Protein AF-A0A1V4XEB5-F1 (afdb_monomer)

Structure (mmCIF, N/CA/C/O backbone):
data_AF-A0A1V4XEB5-F1
#
_entry.id   AF-A0A1V4XEB5-F1
#
loop_
_atom_site.group_PDB
_atom_site.id
_atom_site.type_symbol
_atom_site.label_atom_id
_atom_site.label_alt_id
_atom_site.label_comp_id
_atom_site.label_asym_id
_atom_site.label_entity_id
_atom_site.label_seq_id
_atom_site.pdbx_PDB_ins_code
_atom_site.Cartn_x
_atom_site.Cartn_y
_atom_site.Cartn_z
_atom_site.occupancy
_atom_site.B_iso_or_equiv
_atom_site.auth_seq_id
_atom_site.auth_comp_id
_atom_site.auth_asym_id
_atom_site.auth_atom_id
_atom_site.pdbx_PDB_model_num
ATOM 1 N N . MET A 1 1 ? 0.425 -11.917 -11.032 1.00 56.66 1 MET A N 1
ATOM 2 C CA . MET A 1 1 ? 1.067 -11.002 -10.069 1.00 56.66 1 MET A CA 1
ATOM 3 C C . MET A 1 1 ? 0.225 -11.001 -8.811 1.00 56.66 1 MET A C 1
ATOM 5 O O . MET A 1 1 ? -0.987 -10.893 -8.978 1.00 56.66 1 MET A O 1
ATOM 9 N N . PRO A 1 2 ? 0.800 -11.217 -7.618 1.00 61.19 2 PRO A N 1
ATOM 10 C CA . PRO A 1 2 ? 0.076 -11.041 -6.359 1.00 61.19 2 PRO A CA 1
ATOM 11 C C . PRO A 1 2 ? -0.438 -9.590 -6.215 1.00 61.19 2 PRO A C 1
ATOM 13 O O . PRO A 1 2 ? -0.002 -8.722 -6.976 1.00 61.19 2 PRO A O 1
ATOM 16 N N . PRO A 1 3 ? -1.395 -9.324 -5.309 1.00 66.25 3 PRO A N 1
ATOM 17 C CA . PRO A 1 3 ? -1.840 -7.965 -5.000 1.00 66.25 3 PRO A CA 1
ATOM 18 C C . PRO A 1 3 ? -0.663 -7.084 -4.558 1.00 66.25 3 PRO A C 1
ATOM 20 O O . PRO A 1 3 ? 0.303 -7.577 -3.975 1.00 66.25 3 PRO A O 1
ATOM 23 N N . HIS A 1 4 ? -0.723 -5.784 -4.856 1.00 75.50 4 HIS A N 1
ATOM 24 C CA . HIS A 1 4 ? 0.369 -4.864 -4.527 1.00 75.50 4 HIS A CA 1
ATOM 25 C C . HIS A 1 4 ? 0.226 -4.347 -3.092 1.00 75.50 4 HIS A C 1
ATOM 27 O O . HIS A 1 4 ? -0.352 -3.287 -2.840 1.00 75.50 4 HIS A O 1
ATOM 33 N N . ASP A 1 5 ? 0.739 -5.123 -2.141 1.00 83.31 5 ASP A N 1
ATOM 34 C CA . ASP A 1 5 ? 0.598 -4.846 -0.705 1.00 83.31 5 ASP A CA 1
ATOM 35 C C . ASP A 1 5 ? 1.292 -3.540 -0.278 1.00 83.31 5 ASP A C 1
ATOM 37 O O . ASP A 1 5 ? 0.898 -2.906 0.703 1.00 83.31 5 ASP A O 1
ATOM 41 N N . THR A 1 6 ? 2.291 -3.081 -1.042 1.00 88.31 6 THR A N 1
ATOM 42 C CA . THR A 1 6 ? 3.004 -1.826 -0.767 1.00 88.31 6 THR A CA 1
ATOM 43 C C . THR A 1 6 ? 2.084 -0.614 -0.870 1.00 88.31 6 THR A C 1
ATOM 45 O O . THR A 1 6 ? 2.194 0.296 -0.051 1.00 88.31 6 THR A O 1
ATOM 48 N N . PHE A 1 7 ? 1.162 -0.592 -1.838 1.00 90.81 7 PHE A N 1
ATOM 49 C CA . PHE A 1 7 ? 0.226 0.525 -1.994 1.00 90.81 7 PHE A CA 1
ATOM 50 C C . PHE A 1 7 ? -0.682 0.652 -0.779 1.00 90.81 7 PHE A C 1
ATOM 52 O O . PHE A 1 7 ? -0.786 1.737 -0.209 1.00 90.81 7 PHE A O 1
ATOM 59 N N . VAL A 1 8 ? -1.271 -0.465 -0.343 1.00 93.62 8 VAL A N 1
ATOM 60 C CA . VAL A 1 8 ? -2.129 -0.486 0.845 1.00 93.62 8 VAL A CA 1
ATOM 61 C C . VAL A 1 8 ? -1.339 -0.029 2.060 1.00 93.62 8 VAL A C 1
ATOM 63 O O . VAL A 1 8 ? -1.789 0.882 2.744 1.00 93.62 8 VAL A O 1
ATOM 66 N N . ALA A 1 9 ? -0.147 -0.588 2.288 1.00 93.00 9 ALA A N 1
ATOM 67 C CA . ALA A 1 9 ? 0.671 -0.260 3.451 1.00 93.00 9 ALA A CA 1
ATOM 68 C C . ALA A 1 9 ? 1.056 1.228 3.506 1.00 93.00 9 ALA A C 1
ATOM 70 O O . ALA A 1 9 ? 0.927 1.865 4.554 1.00 93.00 9 ALA A O 1
ATOM 71 N N . VAL A 1 10 ? 1.505 1.803 2.386 1.00 95.06 10 VAL A N 1
ATOM 72 C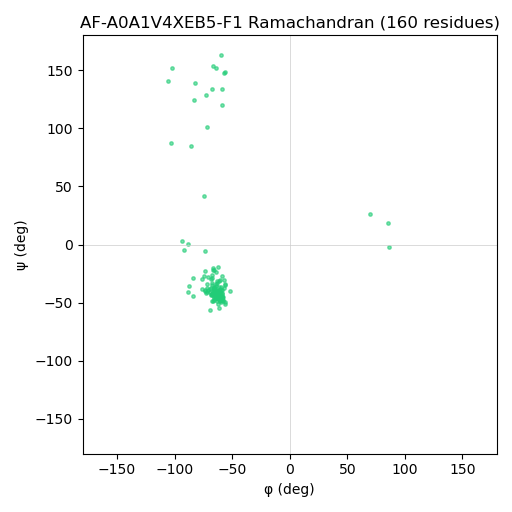 CA . VAL A 1 10 ? 1.886 3.222 2.317 1.00 95.06 10 VAL A CA 1
ATOM 73 C C . VAL A 1 10 ? 0.663 4.117 2.516 1.00 95.06 10 VAL A C 1
ATOM 75 O O . VAL A 1 10 ? 0.704 5.033 3.340 1.00 95.06 10 VAL A O 1
ATOM 78 N N . LEU A 1 11 ? -0.432 3.844 1.802 1.00 96.31 11 LEU A N 1
ATOM 79 C CA . LEU A 1 11 ? -1.640 4.668 1.847 1.00 96.31 11 LEU A CA 1
ATOM 80 C C . LEU A 1 11 ? -2.352 4.583 3.196 1.00 96.31 11 LEU A C 1
ATOM 82 O O . LEU A 1 11 ? -2.741 5.616 3.732 1.00 96.31 11 LEU A O 1
ATOM 86 N N . SER A 1 12 ? -2.481 3.395 3.787 1.00 95.38 12 SER A N 1
ATOM 87 C CA . SER A 1 12 ? -3.124 3.234 5.093 1.00 95.38 12 SER A CA 1
ATOM 88 C C . SER A 1 12 ? -2.324 3.910 6.200 1.00 95.38 12 SER A C 1
ATOM 90 O O . SER A 1 12 ? -2.899 4.604 7.035 1.00 95.38 12 SER A O 1
ATOM 92 N N . THR A 1 13 ? -0.998 3.758 6.186 1.00 94.88 13 THR A N 1
ATOM 93 C CA . THR A 1 13 ? -0.126 4.322 7.225 1.00 94.88 13 THR A CA 1
ATOM 94 C C . THR A 1 13 ? -0.086 5.838 7.132 1.00 94.88 13 THR A C 1
ATOM 96 O O . THR A 1 13 ? -0.429 6.536 8.088 1.00 94.88 13 THR A O 1
ATOM 99 N N . ALA A 1 14 ? 0.293 6.373 5.971 1.00 95.50 14 ALA A N 1
ATOM 100 C CA . ALA A 1 14 ? 0.386 7.815 5.819 1.00 95.50 14 ALA A CA 1
ATOM 101 C C . ALA A 1 14 ? -1.008 8.469 5.798 1.00 95.50 14 ALA A C 1
ATOM 103 O O . ALA A 1 14 ? -1.152 9.585 6.281 1.00 95.50 14 ALA A O 1
ATOM 104 N N . GLY A 1 15 ? -2.055 7.770 5.352 1.00 95.19 15 GLY A N 1
ATOM 105 C CA . GLY A 1 15 ? -3.427 8.268 5.358 1.00 95.19 15 GLY A CA 1
ATOM 106 C C . GLY A 1 15 ? -3.983 8.411 6.771 1.00 95.19 15 GLY A C 1
ATOM 107 O O . GLY A 1 15 ? -4.554 9.452 7.087 1.00 95.19 15 GLY A O 1
ATOM 108 N N . ALA A 1 16 ? -3.750 7.428 7.647 1.00 95.44 16 ALA A N 1
ATOM 109 C CA . ALA A 1 16 ? -4.129 7.519 9.057 1.00 95.44 16 ALA A CA 1
ATOM 110 C C . ALA A 1 16 ? -3.409 8.673 9.775 1.00 95.44 16 ALA A C 1
ATOM 112 O O . ALA A 1 16 ? -4.034 9.403 10.540 1.00 95.44 16 ALA A O 1
ATOM 113 N N . ILE A 1 17 ? -2.116 8.874 9.493 1.00 95.25 17 ILE A N 1
ATOM 114 C CA . ILE A 1 17 ? -1.324 9.971 10.072 1.00 95.25 17 ILE A CA 1
ATOM 115 C C . ILE A 1 17 ? -1.814 11.328 9.555 1.00 95.25 17 ILE A C 1
ATOM 117 O O . ILE A 1 17 ? -2.053 12.244 10.336 1.00 95.25 17 ILE A O 1
ATOM 121 N N . LEU A 1 18 ? -1.984 11.467 8.239 1.00 95.50 18 LEU A N 1
ATOM 122 C CA . LEU A 1 18 ? -2.368 12.733 7.614 1.00 95.50 18 LEU A CA 1
ATOM 123 C C . LEU A 1 18 ? -3.835 13.093 7.857 1.00 95.50 18 LEU A C 1
ATOM 125 O O . LEU A 1 18 ? -4.185 14.270 7.787 1.00 95.50 18 LEU A O 1
ATOM 129 N N . ALA A 1 19 ? -4.707 12.128 8.149 1.00 94.50 19 ALA A N 1
ATOM 130 C CA . ALA A 1 19 ? -6.104 12.402 8.474 1.00 94.50 19 ALA A CA 1
ATOM 131 C C . ALA A 1 19 ? -6.264 13.166 9.800 1.00 94.50 19 ALA A C 1
ATOM 133 O O . ALA A 1 19 ? -7.269 13.844 9.995 1.00 94.50 19 ALA A O 1
ATOM 134 N N . VAL A 1 20 ? -5.264 13.131 10.673 1.00 94.19 20 VAL A N 1
ATOM 135 C CA . VAL A 1 20 ? -5.323 13.667 12.034 1.00 94.19 20 VAL A CA 1
ATOM 136 C C . VAL A 1 20 ? -4.592 15.019 12.120 1.00 94.19 20 VAL A C 1
ATOM 138 O O . VAL A 1 20 ? -3.690 15.277 11.316 1.00 94.19 20 VAL A O 1
ATOM 141 N N . PRO A 1 21 ? -4.977 15.935 13.034 1.00 91.38 21 PRO A N 1
ATOM 142 C CA . PRO A 1 21 ? -4.259 17.192 13.218 1.00 91.38 21 PRO A CA 1
ATOM 143 C C . PRO A 1 21 ? -2.771 16.984 13.556 1.00 91.38 21 PRO A C 1
ATOM 145 O O . PRO A 1 21 ? -2.411 16.016 14.237 1.00 91.38 21 PRO A O 1
ATOM 148 N N . PRO A 1 22 ? -1.887 17.902 13.129 1.00 90.31 22 PRO A N 1
ATOM 149 C CA . PRO A 1 22 ? -0.458 17.787 13.397 1.00 90.31 22 PRO A CA 1
ATOM 150 C C . PRO A 1 22 ? -0.180 17.736 14.907 1.00 90.31 22 PRO A C 1
ATOM 152 O O . PRO A 1 22 ? -0.729 18.519 15.677 1.00 90.31 22 PRO A O 1
ATOM 155 N N . GLY A 1 23 ? 0.680 16.803 15.325 1.00 86.88 23 GLY A N 1
ATOM 156 C CA . GLY A 1 23 ? 1.044 16.598 16.732 1.00 86.88 23 GLY A CA 1
ATOM 157 C C . GLY A 1 23 ? 0.112 15.670 17.517 1.00 86.88 23 GLY A C 1
ATOM 158 O O . GLY A 1 23 ? 0.399 15.374 18.674 1.00 86.88 23 GLY A O 1
ATOM 159 N N . THR A 1 24 ? -0.964 15.167 16.904 1.00 90.94 24 THR A N 1
ATOM 160 C CA . THR A 1 24 ? -1.849 14.174 17.532 1.00 90.94 24 THR A CA 1
ATOM 161 C C . THR A 1 24 ? -1.632 12.781 16.943 1.00 90.94 24 THR A C 1
ATOM 163 O O . THR A 1 24 ? -1.376 12.624 15.752 1.00 90.94 24 THR A O 1
ATOM 166 N N . SER A 1 25 ? -1.673 11.757 17.801 1.00 91.31 25 SER A N 1
ATOM 167 C CA . SER A 1 25 ? -1.524 10.362 17.370 1.00 91.31 25 SER A CA 1
ATOM 168 C C . SER A 1 25 ? -2.855 9.827 16.844 1.00 91.31 25 SER A C 1
ATOM 170 O O . SER A 1 25 ? -3.889 10.102 17.459 1.00 91.31 25 SER A O 1
ATOM 172 N N . PRO A 1 26 ? -2.860 9.055 15.744 1.00 92.12 26 PRO A N 1
ATOM 173 C CA . PRO A 1 26 ? -4.096 8.523 15.203 1.00 92.12 26 PRO A CA 1
ATOM 174 C C . PRO A 1 26 ? -4.723 7.494 16.152 1.00 92.12 26 PRO A C 1
ATOM 176 O O . PRO A 1 26 ? -4.017 6.611 16.650 1.00 92.12 26 PRO A O 1
ATOM 179 N N . PRO A 1 27 ? -6.041 7.580 16.404 1.00 92.94 27 PRO A N 1
ATOM 180 C CA . PRO A 1 27 ? -6.745 6.580 17.192 1.00 92.94 27 PRO A CA 1
ATOM 181 C C . PRO A 1 27 ? -6.770 5.237 16.448 1.00 92.94 27 PRO A C 1
ATOM 183 O O . PRO A 1 27 ? -6.685 5.180 15.217 1.00 92.94 27 PRO A O 1
ATOM 186 N N . ARG A 1 28 ? -6.870 4.136 17.197 1.00 92.62 28 ARG A N 1
ATOM 187 C CA . ARG A 1 28 ? -6.746 2.767 16.659 1.00 92.62 28 ARG A CA 1
ATOM 188 C C . ARG A 1 28 ? -7.808 2.470 15.604 1.00 92.62 28 ARG A C 1
ATOM 190 O O . ARG A 1 28 ? -7.523 1.853 14.581 1.00 92.62 28 ARG A O 1
ATOM 197 N N . GLU A 1 29 ? -9.014 2.968 15.829 1.00 93.62 29 GLU A N 1
ATOM 198 C CA . GLU A 1 29 ? -10.164 2.820 14.948 1.00 93.62 29 GLU A CA 1
ATOM 199 C C . GLU A 1 29 ? -9.888 3.473 13.590 1.00 93.62 29 GLU A C 1
ATOM 201 O O . GLU A 1 29 ? -10.155 2.877 12.549 1.00 93.62 29 GLU A O 1
ATOM 206 N N . LEU A 1 30 ? -9.271 4.658 13.585 1.00 94.25 30 LEU A N 1
ATOM 207 C CA . LEU A 1 30 ? -8.912 5.361 12.355 1.00 94.25 30 LEU A CA 1
ATOM 208 C C . LEU A 1 30 ? -7.848 4.608 11.550 1.00 94.25 30 LEU A C 1
ATOM 210 O O . LEU A 1 30 ? -7.927 4.574 10.324 1.00 94.25 30 LEU A O 1
ATOM 214 N N . ILE A 1 31 ? -6.875 3.984 12.218 1.00 94.62 31 ILE A N 1
ATOM 215 C CA . ILE A 1 31 ? -5.854 3.162 11.550 1.00 94.62 31 ILE A CA 1
ATOM 216 C C . ILE A 1 31 ? -6.528 2.000 10.813 1.00 94.62 31 ILE A C 1
ATOM 218 O O . ILE A 1 31 ? -6.261 1.769 9.634 1.00 94.62 31 ILE A O 1
ATOM 222 N N . VAL A 1 32 ? -7.444 1.299 11.483 1.00 95.00 32 VAL A N 1
ATOM 223 C CA . VAL A 1 32 ? -8.195 0.184 10.890 1.00 95.00 32 VAL A CA 1
ATOM 224 C C . VAL A 1 32 ? -9.092 0.663 9.750 1.00 95.00 32 VAL A C 1
ATOM 226 O O . VAL A 1 32 ? -9.123 0.037 8.689 1.00 95.00 32 VAL A O 1
ATOM 229 N N . LEU A 1 33 ? -9.774 1.797 9.929 1.00 95.62 33 LEU A N 1
ATOM 230 C CA . LEU A 1 33 ? -10.577 2.413 8.876 1.00 95.62 33 LEU A CA 1
ATOM 231 C C . LEU A 1 33 ? -9.727 2.743 7.647 1.00 95.62 33 LEU A C 1
ATOM 233 O O . LEU A 1 33 ? -10.153 2.469 6.529 1.00 95.62 33 LEU A O 1
ATOM 237 N N . ALA A 1 34 ? -8.523 3.284 7.840 1.00 96.00 34 ALA A N 1
ATOM 238 C CA . ALA A 1 34 ? -7.605 3.585 6.749 1.00 96.00 34 ALA A CA 1
ATOM 239 C C . ALA A 1 34 ? -7.174 2.311 6.011 1.00 96.00 34 ALA A C 1
ATOM 241 O O . ALA A 1 34 ? -7.173 2.294 4.781 1.00 96.00 34 ALA A O 1
ATOM 242 N N . VAL A 1 35 ? -6.870 1.225 6.731 1.00 94.62 35 VAL A N 1
ATOM 243 C CA . VAL A 1 35 ? -6.552 -0.071 6.106 1.00 94.62 35 VAL A CA 1
ATOM 244 C C . VAL A 1 35 ? -7.716 -0.567 5.249 1.00 94.62 35 VAL A C 1
ATOM 246 O O . VAL A 1 35 ? -7.498 -0.945 4.100 1.00 94.62 35 VAL A O 1
ATOM 249 N N . PHE A 1 36 ? -8.951 -0.519 5.753 1.00 94.50 36 PHE A N 1
ATOM 250 C CA . PHE A 1 36 ? -10.117 -0.941 4.974 1.00 94.50 36 PHE A CA 1
ATOM 251 C C . PHE A 1 36 ? -10.406 -0.023 3.786 1.00 94.50 36 PHE A C 1
ATOM 253 O O . PHE A 1 36 ? -10.675 -0.516 2.690 1.00 94.50 36 PHE A O 1
ATOM 260 N N . LEU A 1 37 ? -10.310 1.294 3.973 1.00 95.62 37 LEU A N 1
ATOM 261 C CA . LEU A 1 37 ? -10.560 2.268 2.915 1.00 95.62 37 LEU A CA 1
ATOM 262 C C . LEU A 1 37 ? -9.564 2.115 1.761 1.00 95.62 37 LEU A C 1
ATOM 264 O O . LEU A 1 37 ? -9.948 2.209 0.596 1.00 95.62 37 LEU A O 1
ATOM 268 N N . PHE A 1 38 ? -8.294 1.858 2.079 1.00 95.69 38 PHE A N 1
ATOM 269 C CA . PHE A 1 38 ? -7.241 1.698 1.083 1.00 95.69 38 PHE A CA 1
ATOM 270 C C . PHE A 1 38 ? -7.020 0.250 0.637 1.00 95.69 38 PHE A C 1
ATOM 272 O O . PHE A 1 38 ? -6.267 0.047 -0.310 1.00 95.69 38 PHE A O 1
ATOM 279 N N . ALA A 1 39 ? -7.688 -0.756 1.205 1.00 93.38 39 ALA A N 1
ATOM 280 C CA . ALA A 1 39 ? -7.575 -2.148 0.752 1.00 93.38 39 ALA A CA 1
ATOM 281 C C . ALA A 1 39 ? -7.807 -2.340 -0.769 1.00 93.38 39 ALA A C 1
ATOM 283 O O . ALA A 1 39 ? -7.022 -3.054 -1.401 1.00 93.38 39 ALA A O 1
ATOM 284 N N . PRO A 1 40 ? -8.778 -1.659 -1.420 1.00 92.19 40 PRO A N 1
ATOM 285 C CA . PRO A 1 40 ? -8.964 -1.746 -2.871 1.00 92.19 40 PRO A CA 1
ATOM 286 C C . PRO A 1 40 ? -7.758 -1.247 -3.684 1.00 92.19 40 PRO A C 1
ATOM 288 O O . PRO A 1 40 ? -7.612 -1.599 -4.857 1.00 92.19 40 PRO A O 1
ATOM 291 N N . SER A 1 41 ? -6.866 -0.449 -3.082 1.00 92.44 41 SER A N 1
ATOM 292 C CA . SER A 1 41 ? -5.657 0.044 -3.753 1.00 92.44 41 SER A CA 1
ATOM 293 C C . SER A 1 41 ? -4.661 -1.064 -4.099 1.00 92.44 41 SER A C 1
ATOM 295 O O . SER A 1 41 ? -3.908 -0.896 -5.057 1.00 92.44 41 SER A O 1
ATOM 297 N N . ALA A 1 42 ? -4.709 -2.220 -3.422 1.00 91.19 42 ALA A N 1
ATOM 298 C CA . ALA A 1 42 ? -3.901 -3.386 -3.791 1.00 91.19 42 ALA A CA 1
ATOM 299 C C . ALA A 1 42 ? -4.191 -3.841 -5.228 1.00 91.19 42 ALA A C 1
ATOM 301 O O . ALA A 1 42 ? -3.275 -4.157 -5.990 1.00 91.19 42 ALA A O 1
ATOM 302 N N . TRP A 1 43 ? -5.474 -3.840 -5.606 1.00 91.38 43 TRP A N 1
ATOM 303 C CA . TRP A 1 43 ? -5.915 -4.199 -6.951 1.00 91.38 43 TRP A CA 1
ATOM 304 C C . TRP A 1 43 ? -5.529 -3.127 -7.978 1.00 91.38 43 TRP A C 1
ATOM 306 O O . TRP A 1 43 ? -5.078 -3.453 -9.077 1.00 91.38 43 TRP A O 1
ATOM 316 N N . LEU A 1 44 ? -5.633 -1.844 -7.614 1.00 89.62 44 LEU A N 1
ATOM 317 C CA . LEU A 1 44 ? -5.191 -0.737 -8.470 1.00 89.62 44 LEU A CA 1
ATOM 318 C C . LEU A 1 44 ? -3.680 -0.788 -8.737 1.00 89.62 44 LEU A C 1
ATOM 320 O O . LEU A 1 44 ? -3.265 -0.677 -9.891 1.00 89.62 44 LEU A O 1
ATOM 324 N N . GLY A 1 45 ? -2.865 -1.011 -7.703 1.00 89.25 45 GLY A N 1
ATOM 325 C CA . GLY A 1 45 ? -1.415 -1.165 -7.836 1.00 89.25 45 GLY A CA 1
ATOM 326 C C . GLY A 1 45 ? -1.045 -2.363 -8.712 1.00 89.25 45 GLY A C 1
ATOM 327 O O . GLY A 1 45 ? -0.226 -2.238 -9.622 1.00 89.25 45 GLY A O 1
ATOM 328 N N . GLN A 1 46 ? -1.732 -3.496 -8.534 1.00 91.12 46 GLN A N 1
ATOM 329 C CA . GLN A 1 46 ? -1.566 -4.673 -9.391 1.00 91.12 46 GLN A CA 1
ATOM 330 C C . GLN A 1 46 ? -1.912 -4.361 -10.857 1.00 91.12 46 GLN A C 1
ATOM 332 O O . GLN A 1 46 ? -1.213 -4.791 -11.779 1.00 91.12 46 GLN A O 1
ATOM 337 N N . ARG A 1 47 ? -2.986 -3.599 -11.103 1.00 90.75 47 ARG A N 1
ATOM 338 C CA . ARG A 1 47 ? -3.389 -3.211 -12.460 1.00 90.75 47 ARG A CA 1
ATOM 339 C C . ARG A 1 47 ? -2.367 -2.280 -13.106 1.00 90.75 47 ARG A C 1
ATOM 341 O O . ARG A 1 47 ? -2.039 -2.482 -14.275 1.00 90.75 47 ARG A O 1
ATOM 348 N N . MET A 1 48 ? -1.850 -1.313 -12.352 1.00 91.12 48 MET A N 1
ATOM 349 C CA . MET A 1 48 ? -0.763 -0.436 -12.785 1.00 91.12 48 MET A CA 1
ATOM 350 C C . MET A 1 48 ? 0.474 -1.256 -13.173 1.00 91.12 48 MET A C 1
ATOM 352 O O . MET A 1 48 ? 1.013 -1.063 -14.258 1.00 91.12 48 MET A O 1
ATOM 356 N N . GLU A 1 49 ? 0.888 -2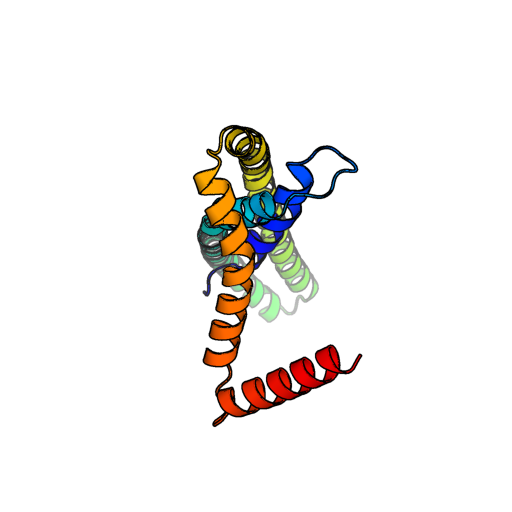.212 -12.342 1.00 89.12 49 GLU A N 1
ATOM 357 C CA . GLU A 1 49 ? 2.058 -3.053 -12.611 1.00 89.12 49 GLU A CA 1
ATOM 358 C C . GLU A 1 49 ? 1.897 -3.880 -13.897 1.00 89.12 49 GLU A C 1
ATOM 360 O O . GLU A 1 49 ? 2.820 -3.953 -14.710 1.00 89.12 49 GLU A O 1
ATOM 365 N N . ILE A 1 50 ? 0.708 -4.447 -14.133 1.00 90.75 50 ILE A N 1
ATOM 366 C CA . ILE A 1 50 ? 0.401 -5.167 -15.379 1.00 90.75 50 ILE A CA 1
ATOM 367 C C . ILE A 1 50 ? 0.541 -4.240 -16.594 1.00 90.75 50 ILE A C 1
ATOM 369 O O . ILE A 1 50 ? 1.159 -4.628 -17.586 1.00 90.75 50 ILE A O 1
ATOM 373 N N . LEU A 1 51 ? -0.000 -3.020 -16.519 1.00 89.00 51 LEU A N 1
ATOM 374 C CA . LEU A 1 51 ? 0.088 -2.043 -17.609 1.00 89.00 51 LEU A CA 1
ATOM 375 C C . LEU A 1 51 ? 1.537 -1.622 -17.871 1.00 89.00 51 LEU A C 1
ATOM 377 O O . LEU A 1 51 ? 1.977 -1.601 -19.020 1.00 89.00 51 LEU A O 1
ATOM 381 N N . LEU A 1 52 ? 2.302 -1.343 -16.816 1.00 87.62 52 LEU A N 1
ATOM 382 C CA . LEU A 1 52 ? 3.705 -0.960 -16.944 1.00 87.62 52 LEU A CA 1
ATOM 383 C C . LEU A 1 52 ? 4.563 -2.091 -17.496 1.00 87.62 52 LEU A C 1
ATOM 385 O O . LEU A 1 52 ? 5.462 -1.840 -18.296 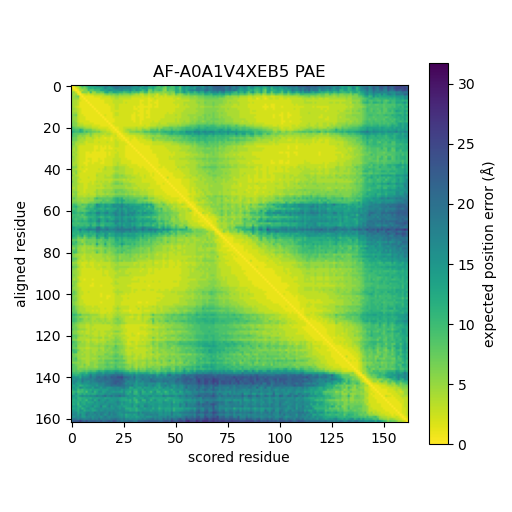1.00 87.62 52 LEU A O 1
ATOM 389 N N . ARG A 1 53 ? 4.274 -3.340 -17.127 1.00 88.12 53 ARG A N 1
ATOM 390 C CA . ARG A 1 53 ? 4.968 -4.498 -17.691 1.00 88.12 53 ARG A CA 1
ATOM 391 C C . ARG A 1 53 ? 4.732 -4.615 -19.196 1.00 88.12 53 ARG A C 1
ATOM 393 O O . ARG A 1 53 ? 5.696 -4.781 -19.935 1.00 88.12 53 ARG A O 1
ATOM 400 N N . GLN A 1 54 ? 3.490 -4.444 -19.649 1.00 88.31 54 GLN A N 1
ATOM 401 C CA . GLN A 1 54 ? 3.157 -4.432 -21.080 1.00 88.31 54 GLN A CA 1
ATOM 402 C C . GLN A 1 54 ? 3.864 -3.295 -21.833 1.00 88.31 54 GLN A C 1
ATOM 404 O O . GLN A 1 54 ? 4.291 -3.468 -22.973 1.00 88.31 54 GLN A O 1
ATOM 409 N N . TRP A 1 55 ? 4.017 -2.127 -21.203 1.00 83.56 55 TRP A N 1
ATOM 410 C CA . TRP A 1 55 ? 4.778 -1.016 -21.781 1.00 83.56 55 TRP A CA 1
ATOM 411 C C . TRP A 1 55 ? 6.279 -1.321 -21.839 1.00 83.56 55 TRP A C 1
ATOM 413 O O . TRP A 1 55 ? 6.926 -1.046 -22.851 1.00 83.56 55 TRP A O 1
ATOM 423 N N . ASN A 1 56 ? 6.822 -1.945 -20.794 1.00 86.44 56 ASN A N 1
ATOM 424 C CA . ASN A 1 56 ? 8.232 -2.312 -20.718 1.00 86.44 56 ASN A CA 1
ATOM 425 C C . ASN A 1 56 ? 8.621 -3.419 -21.706 1.00 86.44 56 ASN A C 1
ATOM 427 O O . ASN A 1 56 ? 9.746 -3.395 -22.190 1.00 86.44 56 ASN A O 1
ATOM 431 N N . GLU A 1 57 ? 7.727 -4.338 -22.081 1.00 86.88 57 GLU A N 1
ATOM 432 C CA . GLU A 1 57 ? 8.015 -5.362 -23.107 1.00 86.88 57 GLU A CA 1
ATOM 433 C C . GLU A 1 57 ? 8.468 -4.747 -24.447 1.00 86.88 57 GLU A C 1
ATOM 435 O O . GLU A 1 57 ? 9.368 -5.269 -25.113 1.00 86.88 57 GLU A O 1
ATOM 440 N N . ARG A 1 58 ? 7.936 -3.569 -24.804 1.00 79.31 58 ARG A N 1
ATOM 441 C CA . ARG A 1 58 ? 8.380 -2.817 -25.992 1.00 79.31 58 ARG A CA 1
ATOM 442 C C . ARG A 1 58 ? 9.792 -2.251 -25.830 1.00 79.31 58 ARG A C 1
ATOM 444 O O . ARG A 1 58 ? 10.570 -2.263 -26.777 1.00 79.31 58 ARG A O 1
ATOM 451 N N . LEU A 1 59 ? 10.135 -1.782 -24.630 1.00 76.88 59 LEU A N 1
ATOM 452 C CA . LEU A 1 59 ? 11.469 -1.257 -24.315 1.00 76.88 59 LEU A CA 1
ATOM 453 C C . LEU A 1 59 ? 12.522 -2.370 -24.241 1.00 76.88 59 LEU A C 1
ATOM 455 O O . LEU A 1 59 ? 13.663 -2.150 -24.638 1.00 76.88 59 LEU A O 1
ATOM 459 N N . VAL A 1 60 ? 12.134 -3.564 -23.781 1.00 82.06 60 VAL A N 1
ATOM 460 C CA . VAL A 1 60 ? 12.996 -4.756 -23.730 1.00 82.06 60 VAL A CA 1
ATOM 461 C C . VAL A 1 60 ? 13.400 -5.211 -25.129 1.00 82.06 60 VAL A C 1
ATOM 463 O O . VAL A 1 60 ? 14.559 -5.556 -25.336 1.00 82.06 60 VAL A O 1
ATOM 466 N N . SER A 1 61 ? 12.477 -5.154 -26.093 1.00 79.81 61 SER A N 1
ATOM 467 C CA . SER A 1 61 ? 12.764 -5.517 -27.488 1.00 79.81 61 SER A CA 1
ATOM 468 C C . SER A 1 61 ? 13.888 -4.649 -28.065 1.00 79.81 61 SER A C 1
ATOM 470 O O . SER A 1 61 ? 14.853 -5.168 -28.611 1.00 79.81 61 SER A O 1
ATOM 472 N N . GLY A 1 62 ? 13.835 -3.334 -27.833 1.00 76.94 62 GLY A N 1
ATOM 473 C CA . GLY A 1 62 ? 14.934 -2.452 -28.216 1.00 76.94 62 GLY A CA 1
ATOM 474 C C . GLY A 1 62 ? 16.208 -2.686 -27.391 1.00 76.94 62 GLY A C 1
ATOM 475 O O . GLY A 1 62 ? 17.315 -2.578 -27.914 1.00 76.94 62 GLY A O 1
ATOM 476 N N . ALA A 1 63 ? 16.088 -2.976 -26.095 1.00 76.44 63 ALA A N 1
ATOM 477 C CA . ALA A 1 63 ? 17.251 -3.217 -25.242 1.00 76.44 63 ALA A CA 1
ATOM 478 C C . ALA A 1 63 ? 18.064 -4.450 -25.685 1.00 76.44 63 ALA A C 1
ATOM 480 O O . ALA A 1 63 ? 19.283 -4.449 -25.528 1.00 76.44 63 ALA A O 1
ATOM 481 N N . LEU A 1 64 ? 17.409 -5.466 -26.258 1.00 81.81 64 LEU A N 1
ATOM 482 C CA . LEU A 1 64 ? 18.063 -6.619 -26.886 1.00 81.81 64 LEU A CA 1
ATOM 483 C C . LEU A 1 64 ? 18.885 -6.208 -28.113 1.00 81.81 64 LEU A C 1
ATOM 485 O O . LEU A 1 64 ? 20.050 -6.579 -28.203 1.00 81.81 64 LEU A O 1
ATOM 489 N N . GLU A 1 65 ? 18.328 -5.372 -28.992 1.00 81.19 65 GLU A N 1
ATOM 490 C CA . GLU A 1 65 ? 19.044 -4.847 -30.165 1.00 81.19 65 GLU A CA 1
ATOM 491 C C . GLU A 1 65 ? 20.272 -4.006 -29.761 1.00 81.19 65 GLU A C 1
ATOM 493 O O . GLU A 1 65 ? 21.345 -4.139 -30.348 1.00 81.19 65 GLU A O 1
ATOM 498 N N . ASP A 1 66 ? 20.154 -3.175 -28.718 1.00 77.06 66 ASP A N 1
ATOM 499 C CA . ASP A 1 66 ? 21.282 -2.380 -28.202 1.00 77.06 66 ASP A CA 1
ATOM 500 C C . ASP A 1 66 ? 22.370 -3.256 -27.554 1.00 77.06 66 ASP A C 1
ATOM 502 O O . ASP A 1 66 ? 23.558 -2.923 -27.610 1.00 77.06 66 ASP A O 1
ATOM 506 N N . ALA A 1 67 ? 21.971 -4.367 -26.924 1.00 79.88 67 ALA A N 1
ATOM 507 C CA . ALA A 1 67 ? 22.892 -5.331 -26.332 1.00 79.88 67 ALA A CA 1
ATOM 508 C C . ALA A 1 67 ? 23.636 -6.134 -27.410 1.00 79.88 67 ALA A C 1
ATOM 510 O O . ALA A 1 67 ? 24.847 -6.324 -27.291 1.00 79.88 67 ALA A O 1
ATOM 511 N N . GLU A 1 68 ? 22.948 -6.540 -28.480 1.00 84.50 68 GLU A N 1
ATOM 512 C CA . GLU A 1 68 ? 23.561 -7.170 -29.659 1.00 84.50 68 GLU A CA 1
ATOM 513 C C . GLU A 1 68 ? 24.521 -6.216 -30.384 1.00 84.50 68 GLU A C 1
ATOM 515 O O . GLU A 1 68 ? 25.583 -6.636 -30.843 1.00 84.50 68 GLU A O 1
ATOM 520 N N . ALA A 1 69 ? 24.203 -4.919 -30.416 1.00 85.19 69 ALA A N 1
ATOM 521 C CA . ALA A 1 69 ? 25.080 -3.879 -30.955 1.00 85.19 69 ALA A CA 1
ATOM 522 C C . ALA A 1 69 ? 26.289 -3.544 -30.052 1.00 85.19 69 ALA A C 1
ATOM 524 O O . ALA A 1 69 ? 27.146 -2.753 -30.451 1.00 85.19 69 ALA A O 1
ATOM 525 N N . GLY A 1 70 ? 26.374 -4.119 -28.845 1.00 83.38 70 GLY A N 1
ATOM 526 C CA . GLY A 1 70 ? 27.488 -3.916 -27.916 1.00 83.38 70 GLY A CA 1
ATOM 527 C C . GLY A 1 70 ? 27.563 -2.518 -27.292 1.00 83.38 70 GLY A C 1
ATOM 528 O O . GLY A 1 70 ? 28.655 -2.091 -26.916 1.00 83.38 70 GLY A O 1
ATOM 529 N N . ASP A 1 71 ? 26.440 -1.796 -27.174 1.00 83.75 71 ASP A N 1
ATOM 530 C CA . ASP A 1 71 ? 26.388 -0.436 -26.613 1.00 83.75 71 ASP A CA 1
ATOM 531 C C . ASP A 1 71 ? 25.830 -0.426 -25.167 1.00 83.75 71 ASP A C 1
ATOM 533 O O . ASP A 1 71 ? 24.627 -0.231 -24.941 1.00 83.75 71 ASP A O 1
ATOM 537 N N . PRO A 1 72 ? 26.685 -0.602 -24.137 1.00 81.50 72 PRO A N 1
ATOM 538 C CA . PRO A 1 72 ? 26.243 -0.672 -22.743 1.00 81.50 72 PRO A CA 1
ATOM 539 C C . PRO A 1 72 ? 25.664 0.654 -22.226 1.00 81.50 72 PRO A C 1
ATOM 541 O O . PRO A 1 72 ? 24.889 0.663 -21.264 1.00 81.50 72 PRO A O 1
ATOM 544 N N . ALA A 1 73 ? 26.010 1.788 -22.846 1.00 84.94 73 ALA A N 1
ATOM 545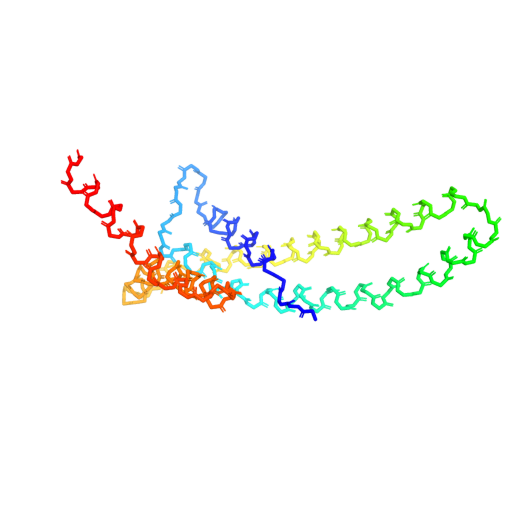 C CA . ALA A 1 73 ? 25.525 3.097 -22.419 1.00 84.94 73 ALA A CA 1
ATOM 546 C C . ALA A 1 73 ? 24.046 3.289 -22.784 1.00 84.94 73 ALA A C 1
ATOM 548 O O . ALA A 1 73 ? 23.267 3.790 -21.962 1.00 84.94 73 ALA A O 1
ATOM 549 N N . LYS A 1 74 ? 23.636 2.861 -23.984 1.00 81.62 74 LYS A N 1
ATOM 550 C CA . LYS A 1 74 ? 22.221 2.878 -24.392 1.00 81.62 74 LYS A CA 1
ATOM 551 C C . LYS A 1 74 ? 21.377 1.898 -23.583 1.00 81.62 74 LYS A C 1
ATOM 553 O O . LYS A 1 74 ? 20.299 2.281 -23.119 1.00 81.62 74 LYS A O 1
ATOM 558 N N . LEU A 1 75 ? 21.908 0.705 -23.315 1.00 83.69 75 LEU A N 1
ATOM 559 C CA . LEU A 1 75 ? 21.257 -0.290 -22.462 1.00 83.69 75 LEU A CA 1
ATOM 560 C C . LEU A 1 75 ? 20.972 0.264 -21.055 1.00 83.69 75 LEU A C 1
ATOM 562 O O . LEU A 1 75 ? 19.839 0.195 -20.571 1.00 83.69 75 LEU A O 1
ATOM 566 N N . SER A 1 76 ? 21.974 0.890 -20.427 1.00 86.00 76 SER A N 1
ATOM 567 C CA . SER A 1 76 ? 21.832 1.519 -19.106 1.00 86.00 76 SER A CA 1
ATOM 568 C C . SER A 1 76 ? 20.767 2.623 -19.098 1.00 86.00 76 SER A C 1
ATOM 570 O O . SER A 1 76 ? 19.896 2.646 -18.225 1.00 86.00 76 SER A O 1
ATOM 572 N N . ARG A 1 77 ? 20.755 3.502 -20.113 1.00 85.19 77 ARG A N 1
ATOM 573 C CA . ARG A 1 77 ? 19.740 4.565 -20.235 1.00 85.19 77 ARG A CA 1
ATOM 574 C C . ARG A 1 77 ? 18.326 4.010 -20.390 1.00 85.19 77 ARG A C 1
ATOM 576 O O . ARG A 1 77 ? 17.411 4.532 -19.755 1.00 85.19 77 ARG A O 1
ATOM 583 N N . ARG A 1 78 ? 18.134 2.957 -21.193 1.00 82.44 78 ARG A N 1
ATOM 584 C CA . ARG A 1 78 ? 16.817 2.319 -21.358 1.00 82.44 78 ARG A CA 1
ATOM 585 C C . ARG A 1 78 ? 16.340 1.682 -20.057 1.00 82.44 78 ARG A C 1
ATOM 587 O O . ARG A 1 78 ? 15.202 1.928 -19.656 1.00 82.44 78 ARG A O 1
ATOM 59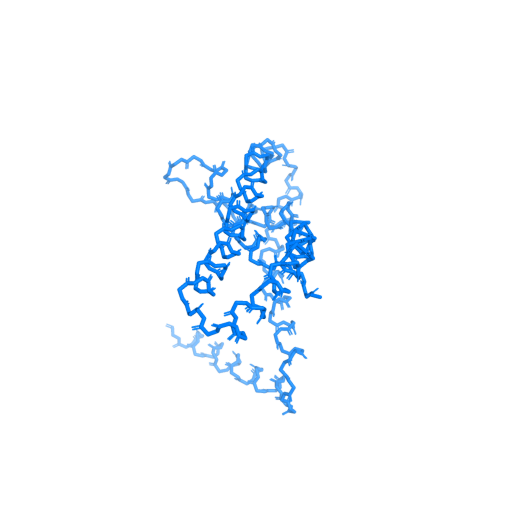4 N N . HIS A 1 79 ? 17.218 0.987 -19.339 1.00 85.81 79 HIS A N 1
ATOM 595 C CA . HIS A 1 79 ? 16.892 0.435 -18.024 1.00 85.81 79 HIS A CA 1
ATOM 596 C C . HIS A 1 79 ? 16.502 1.531 -17.016 1.00 85.81 79 HIS A C 1
ATOM 598 O O . HIS A 1 79 ? 15.488 1.425 -16.324 1.00 85.81 79 HIS A O 1
ATOM 604 N N . LEU A 1 80 ? 17.265 2.627 -16.968 1.00 87.56 80 LEU A N 1
ATOM 605 C CA . LEU A 1 80 ? 16.999 3.744 -16.061 1.00 87.56 80 LEU A CA 1
ATOM 606 C C . LEU A 1 80 ? 15.705 4.487 -16.430 1.00 87.56 80 LEU A C 1
ATOM 608 O O . LEU A 1 80 ? 14.958 4.889 -15.542 1.00 87.56 80 LEU A O 1
ATOM 612 N N . SER A 1 81 ? 15.386 4.596 -17.724 1.00 87.44 81 SER A N 1
ATOM 613 C CA . SER A 1 81 ? 14.119 5.172 -18.191 1.00 87.44 81 SER A CA 1
ATOM 614 C C . SER A 1 81 ? 12.901 4.330 -17.795 1.00 87.44 81 SER A C 1
ATOM 616 O O . SER A 1 81 ? 11.895 4.886 -17.358 1.00 87.44 81 SER A O 1
ATOM 618 N N . ALA A 1 82 ? 13.008 2.998 -17.857 1.00 86.94 82 ALA A N 1
ATOM 619 C CA . ALA A 1 82 ? 11.949 2.093 -17.416 1.00 86.94 82 ALA A CA 1
ATOM 620 C C . ALA A 1 82 ? 11.722 2.200 -15.898 1.00 86.94 82 ALA A C 1
ATOM 622 O O . ALA A 1 82 ? 10.579 2.269 -15.439 1.00 86.94 82 ALA A O 1
ATOM 623 N N . LEU A 1 83 ? 12.807 2.293 -15.119 1.00 89.38 83 LEU A N 1
ATOM 624 C CA . LEU A 1 83 ? 12.734 2.502 -13.672 1.00 89.38 83 LEU A CA 1
ATOM 625 C C . LEU A 1 83 ? 12.114 3.864 -13.322 1.00 89.38 83 LEU A C 1
ATOM 627 O O . LEU A 1 83 ? 11.251 3.940 -12.449 1.00 89.38 83 LEU A O 1
ATOM 631 N N . ALA A 1 84 ? 12.510 4.928 -14.025 1.00 90.69 84 ALA A N 1
ATOM 632 C CA . ALA A 1 84 ? 11.946 6.263 -13.843 1.00 90.69 84 ALA A CA 1
ATOM 633 C C . ALA A 1 84 ? 10.446 6.300 -14.181 1.00 90.69 84 ALA A C 1
ATOM 635 O O . ALA A 1 84 ? 9.669 6.901 -13.441 1.00 90.69 84 ALA A O 1
ATOM 636 N N . GLY A 1 85 ? 10.026 5.612 -15.248 1.00 90.06 85 GLY A N 1
ATOM 637 C CA . GLY A 1 85 ? 8.613 5.459 -15.601 1.00 90.06 85 GLY A CA 1
ATOM 638 C C . GLY A 1 85 ? 7.816 4.739 -14.512 1.00 90.06 85 GLY A C 1
ATOM 639 O O . GLY A 1 85 ? 6.743 5.205 -14.126 1.00 90.06 85 GLY A O 1
ATOM 640 N N . TYR A 1 86 ? 8.368 3.656 -13.954 1.00 90.81 86 TYR A N 1
ATOM 641 C CA . TYR A 1 86 ? 7.755 2.942 -12.832 1.00 90.81 86 TYR A CA 1
ATOM 642 C C . TYR A 1 86 ? 7.617 3.804 -11.581 1.00 90.81 86 TYR A C 1
ATOM 644 O O . TYR A 1 86 ? 6.540 3.863 -10.980 1.00 90.81 86 TYR A O 1
ATOM 652 N N . TYR A 1 87 ? 8.685 4.506 -11.212 1.00 91.81 87 TYR A N 1
ATOM 653 C CA . TYR A 1 87 ? 8.671 5.423 -10.081 1.00 91.81 87 TYR A CA 1
ATOM 654 C C . TYR A 1 87 ? 7.635 6.538 -10.274 1.00 91.81 87 TYR A C 1
ATOM 656 O O . TYR A 1 87 ? 6.819 6.776 -9.385 1.00 91.81 87 TYR A O 1
ATOM 664 N N . GLY A 1 88 ? 7.613 7.171 -11.451 1.00 94.12 88 GLY A N 1
ATOM 665 C CA . GLY A 1 88 ? 6.673 8.244 -11.774 1.00 94.12 88 GLY A CA 1
ATOM 666 C C . GLY A 1 88 ? 5.213 7.795 -11.728 1.00 94.12 88 GLY A C 1
ATOM 667 O O . GLY A 1 88 ? 4.392 8.457 -11.096 1.00 94.12 88 GLY A O 1
ATOM 668 N N . ALA A 1 89 ? 4.890 6.648 -12.332 1.00 91.94 89 ALA A N 1
ATOM 669 C CA . ALA A 1 89 ? 3.538 6.090 -12.289 1.00 91.94 89 ALA A CA 1
ATOM 670 C C . ALA A 1 89 ? 3.107 5.750 -10.855 1.00 91.94 89 ALA A C 1
ATOM 672 O O . ALA A 1 89 ? 2.008 6.114 -10.436 1.00 91.94 89 ALA A O 1
ATOM 673 N N . SER A 1 90 ? 3.999 5.120 -10.083 1.00 91.56 90 SER A N 1
ATOM 674 C CA . SER A 1 90 ? 3.728 4.761 -8.688 1.00 91.56 90 SER A CA 1
ATOM 675 C C . SER A 1 90 ? 3.470 5.998 -7.832 1.00 91.56 90 SER A C 1
ATOM 677 O O . SER A 1 90 ? 2.483 6.044 -7.099 1.00 91.56 90 SER A O 1
ATOM 679 N N . LEU A 1 91 ? 4.316 7.025 -7.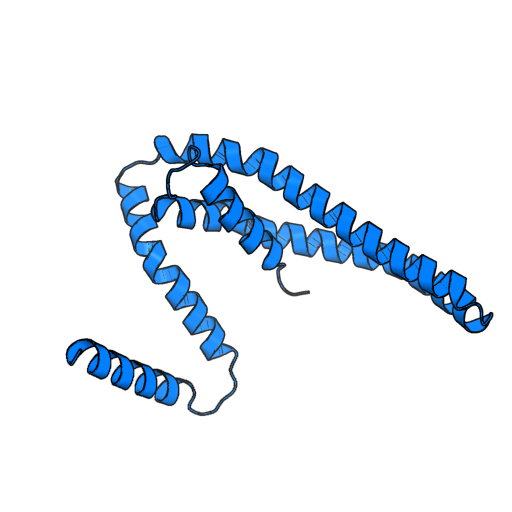962 1.00 94.12 91 LEU A N 1
ATOM 680 C CA . LEU A 1 91 ? 4.177 8.287 -7.239 1.00 94.12 91 LEU A CA 1
ATOM 681 C C . LEU A 1 91 ? 2.863 8.992 -7.590 1.00 94.12 91 LEU A C 1
ATOM 683 O O . LEU A 1 91 ? 2.177 9.491 -6.700 1.00 94.12 91 LEU A O 1
ATOM 687 N N . LEU A 1 92 ? 2.491 9.003 -8.872 1.00 94.62 92 LEU A N 1
ATOM 688 C CA . LEU A 1 92 ? 1.266 9.643 -9.342 1.00 94.62 92 LEU A CA 1
ATOM 689 C C . LEU A 1 92 ? 0.021 8.912 -8.830 1.00 94.62 92 LEU A C 1
ATOM 691 O O . LEU A 1 92 ? -0.900 9.559 -8.334 1.00 94.62 92 LEU A O 1
ATOM 695 N N . CYS A 1 93 ? 0.002 7.577 -8.874 1.00 93.44 93 CYS A N 1
ATOM 696 C CA . CYS A 1 93 ? -1.107 6.797 -8.327 1.00 93.44 93 CYS A CA 1
ATOM 697 C C . CYS 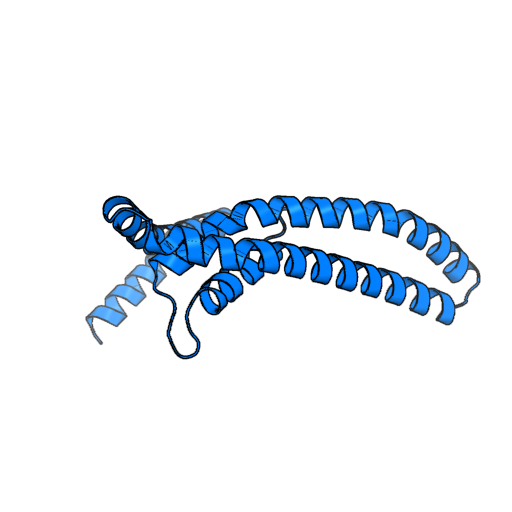A 1 93 ? -1.217 6.932 -6.803 1.00 93.44 93 CYS A C 1
ATOM 699 O O . CYS A 1 93 ? -2.318 7.159 -6.301 1.00 93.44 93 CYS A O 1
ATOM 701 N N . LEU A 1 94 ? -0.104 6.835 -6.067 1.00 94.12 94 LEU A N 1
ATOM 702 C CA . LEU A 1 94 ? -0.095 7.034 -4.613 1.00 94.12 94 LEU A CA 1
ATOM 703 C C . LEU A 1 94 ? -0.550 8.449 -4.244 1.00 94.12 94 LEU A C 1
ATOM 705 O O . LEU A 1 94 ? -1.385 8.613 -3.358 1.00 94.12 94 LEU A O 1
ATOM 709 N N . GLY A 1 95 ? -0.045 9.463 -4.948 1.00 95.50 95 GLY A N 1
ATOM 710 C CA . GLY A 1 95 ? -0.428 10.857 -4.748 1.00 95.50 95 GLY A CA 1
ATOM 711 C C . GLY A 1 95 ? -1.916 11.088 -4.999 1.00 95.50 95 GLY A C 1
ATOM 712 O O . GLY A 1 95 ? -2.592 11.658 -4.147 1.00 95.50 95 GLY A O 1
ATOM 713 N N . ALA A 1 96 ? -2.446 10.594 -6.120 1.00 95.75 96 ALA A N 1
ATOM 714 C CA . ALA A 1 96 ? -3.865 10.708 -6.454 1.00 95.75 96 ALA A CA 1
ATOM 715 C C . ALA A 1 96 ? -4.761 10.015 -5.413 1.00 95.75 96 ALA A C 1
ATOM 717 O O . ALA A 1 96 ? -5.732 10.603 -4.937 1.00 95.75 96 ALA A O 1
ATOM 718 N N . LEU A 1 97 ? -4.407 8.791 -5.005 1.00 95.56 97 LEU A N 1
ATOM 719 C CA . LEU A 1 97 ? -5.146 8.054 -3.978 1.00 95.56 97 LEU A CA 1
ATOM 720 C C . LEU A 1 97 ? -5.079 8.745 -2.615 1.00 95.56 97 LEU A C 1
ATOM 722 O O . LEU A 1 97 ? -6.087 8.771 -1.916 1.00 95.56 97 LEU A O 1
ATOM 726 N N . MET A 1 98 ? -3.947 9.348 -2.249 1.00 95.25 98 MET A N 1
ATOM 727 C CA . MET A 1 98 ? -3.835 10.147 -1.025 1.00 95.25 98 MET A CA 1
ATOM 728 C C . MET A 1 98 ? -4.694 11.405 -1.059 1.00 95.25 98 MET A C 1
ATOM 730 O O . MET A 1 98 ? -5.424 11.674 -0.104 1.00 95.25 98 MET A O 1
ATOM 734 N N . LEU A 1 99 ? -4.613 12.161 -2.157 1.00 95.50 99 LEU A N 1
ATOM 735 C CA . LEU A 1 99 ? -5.362 13.401 -2.361 1.00 95.50 99 LEU A CA 1
ATOM 736 C C . LEU A 1 99 ? -6.869 13.179 -2.216 1.00 95.50 99 LEU A C 1
ATOM 738 O O . LEU A 1 99 ? -7.555 14.045 -1.685 1.00 95.50 99 LEU A O 1
ATOM 742 N N . CYS A 1 100 ? -7.373 12.019 -2.638 1.00 95.88 100 CYS A N 1
ATOM 743 C CA . CYS A 1 100 ? -8.777 11.652 -2.468 1.00 95.88 100 CYS A CA 1
ATOM 744 C C . CYS A 1 100 ? -9.062 10.956 -1.128 1.00 95.88 100 CYS A C 1
ATOM 746 O O . CYS A 1 100 ? -10.083 11.220 -0.499 1.00 95.88 100 CYS A O 1
ATOM 748 N N . GLY A 1 101 ? -8.183 10.065 -0.675 1.00 95.25 101 GLY A N 1
ATOM 749 C CA . GLY A 1 101 ? -8.435 9.195 0.472 1.00 95.25 101 GLY A CA 1
ATOM 750 C C . GLY A 1 101 ? -8.321 9.896 1.824 1.00 95.25 101 GLY A C 1
ATOM 751 O O . GLY A 1 101 ? -9.139 9.647 2.703 1.00 95.25 101 GLY A O 1
ATOM 752 N N . VAL A 1 102 ? -7.365 10.814 1.997 1.00 95.75 102 VAL A N 1
ATOM 753 C CA . VAL A 1 102 ? -7.207 11.578 3.250 1.00 95.75 102 VAL A CA 1
ATOM 754 C C . VAL A 1 102 ? -8.423 12.458 3.570 1.00 95.75 102 VAL A C 1
ATOM 756 O O . VAL A 1 102 ? -8.925 12.367 4.694 1.00 95.75 102 VAL A O 1
ATOM 759 N N . PRO A 1 103 ? -8.939 13.305 2.652 1.00 95.94 103 PRO A N 1
ATOM 760 C CA . PRO A 1 103 ? -10.141 14.081 2.948 1.00 95.94 103 PRO A CA 1
ATOM 761 C C . PRO A 1 103 ? -11.357 13.177 3.166 1.00 95.94 103 PRO A C 1
ATOM 763 O O . PRO A 1 103 ? -12.181 13.476 4.026 1.00 95.94 103 PRO A O 1
ATOM 766 N N . LEU A 1 104 ? -11.435 12.045 2.461 1.00 95.94 104 LEU A N 1
ATOM 767 C CA . LEU A 1 104 ? -12.494 11.061 2.658 1.00 95.94 104 LEU A CA 1
ATOM 768 C C . LEU A 1 104 ? -12.450 10.443 4.068 1.00 95.94 104 LEU A C 1
ATOM 770 O O . LEU A 1 104 ? -13.481 10.369 4.727 1.00 95.94 104 LEU A O 1
ATOM 774 N N . LEU A 1 105 ? -11.265 10.085 4.573 1.00 95.44 105 LEU A N 1
ATOM 775 C CA . LEU A 1 105 ? -11.057 9.637 5.958 1.00 95.44 105 LEU A CA 1
ATOM 776 C C . LEU A 1 105 ? -11.486 10.698 6.974 1.00 95.44 105 LEU A C 1
ATOM 778 O O . LEU A 1 105 ? -12.206 10.384 7.919 1.00 95.44 105 LEU A O 1
ATOM 782 N N . ARG A 1 106 ? -11.074 11.954 6.765 1.00 94.38 106 ARG A N 1
ATOM 783 C CA . ARG A 1 106 ? -11.438 13.084 7.638 1.00 94.38 106 ARG A CA 1
ATOM 784 C C . ARG A 1 106 ? -12.936 13.341 7.688 1.00 94.38 106 ARG A C 1
ATOM 786 O O . ARG A 1 106 ? -13.420 13.818 8.707 1.00 94.38 106 ARG A O 1
ATOM 793 N N . TRP A 1 107 ? -13.638 13.061 6.597 1.00 94.50 107 TRP A N 1
ATOM 794 C CA . TRP A 1 107 ? -15.074 13.269 6.496 1.00 94.50 107 TRP A CA 1
ATOM 795 C C . TRP A 1 107 ? -15.875 12.096 7.072 1.00 94.50 107 TRP A C 1
ATOM 797 O O . TRP A 1 107 ? -16.790 12.312 7.852 1.00 94.50 107 TRP A O 1
ATOM 807 N N . ILE A 1 108 ? -15.487 10.853 6.768 1.00 94.44 108 ILE A N 1
ATOM 808 C CA . ILE A 1 108 ? -16.207 9.652 7.224 1.00 94.44 108 ILE A CA 1
ATOM 809 C C . ILE A 1 108 ? -15.990 9.383 8.719 1.00 94.44 108 ILE A C 1
ATOM 811 O O . ILE A 1 108 ? -16.919 8.966 9.406 1.00 94.44 108 ILE A O 1
ATOM 815 N N . TYR A 1 109 ? -14.769 9.585 9.229 1.00 93.12 109 TYR A N 1
ATOM 816 C CA . TYR A 1 109 ? -14.419 9.249 10.613 1.00 93.12 109 TYR A CA 1
ATOM 817 C C . TYR A 1 109 ? -15.295 9.910 11.696 1.00 93.12 109 TYR A C 1
ATOM 819 O O . TYR A 1 109 ? -15.766 9.183 12.572 1.00 93.12 109 TYR A O 1
ATOM 827 N N . PRO A 1 110 ? -15.539 11.236 11.687 1.00 92.31 110 PRO A N 1
ATOM 828 C CA . PRO A 1 110 ? -16.350 11.884 12.721 1.00 92.31 110 PRO A CA 1
ATOM 829 C C . PRO A 1 110 ? -17.831 11.485 12.682 1.00 92.31 110 PRO A C 1
ATOM 831 O O . PRO A 1 110 ? -18.484 11.515 13.721 1.00 92.31 110 PRO A O 1
ATOM 834 N N . ASP A 1 111 ? -18.342 11.078 11.517 1.00 94.06 111 ASP A N 1
ATOM 835 C CA . ASP A 1 111 ? -19.754 10.732 11.312 1.00 94.06 111 ASP A CA 1
ATOM 836 C C . ASP A 1 111 ? -20.061 9.247 11.606 1.00 94.06 111 ASP A C 1
ATOM 838 O O . ASP A 1 111 ? -21.200 8.790 11.470 1.00 94.06 111 ASP A O 1
ATOM 842 N N . LEU A 1 112 ? -19.059 8.461 12.018 1.00 92.62 112 LEU A N 1
ATOM 843 C CA . LEU A 1 112 ? -19.227 7.038 12.309 1.00 92.62 112 LEU A CA 1
ATOM 844 C C . LEU A 1 112 ? -20.007 6.809 13.620 1.00 92.62 112 LEU A C 1
ATOM 846 O O . LEU A 1 112 ? -19.619 7.317 14.675 1.00 92.62 112 LEU A O 1
ATOM 850 N N . PRO A 1 113 ? -21.071 5.978 13.614 1.00 94.12 113 PRO A N 1
ATOM 851 C CA . PRO A 1 113 ? -21.800 5.635 14.826 1.00 94.12 113 PRO A CA 1
ATOM 852 C C . PRO A 1 113 ? -20.918 4.852 15.813 1.00 94.12 113 PRO A C 1
ATOM 854 O O . PRO A 1 113 ? -20.048 4.075 15.403 1.00 94.12 113 PRO A O 1
ATOM 857 N N . PRO A 1 114 ? -21.196 4.950 17.126 1.00 91.94 114 PRO A N 1
ATOM 858 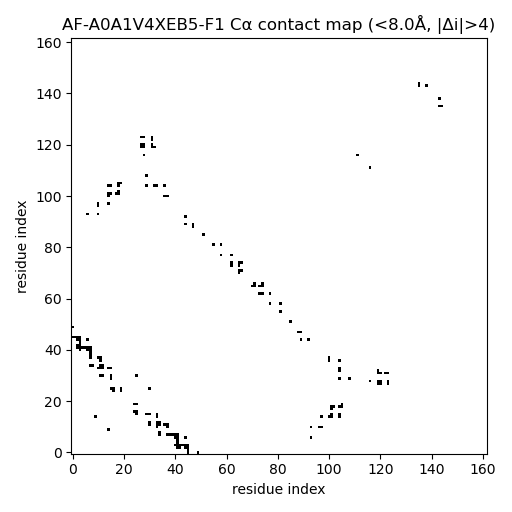C CA . PRO A 1 114 ? -20.371 4.335 18.169 1.00 91.94 114 PRO A CA 1
ATOM 859 C C . PRO A 1 114 ? -20.272 2.808 18.046 1.00 91.94 114 PRO A C 1
ATOM 861 O O . PRO A 1 114 ? -19.237 2.229 18.366 1.00 91.94 114 PRO A O 1
ATOM 864 N N . ALA A 1 115 ? -21.315 2.153 17.527 1.00 93.38 115 ALA A N 1
ATOM 865 C CA . ALA A 1 115 ? -21.295 0.718 17.256 1.00 93.38 115 ALA A CA 1
ATOM 866 C C . ALA A 1 115 ? -20.214 0.333 16.229 1.00 93.38 115 ALA A C 1
ATOM 868 O O . ALA A 1 115 ? -19.524 -0.666 16.409 1.00 93.38 115 ALA A O 1
ATOM 869 N N . LEU A 1 116 ? -20.018 1.137 15.175 1.00 92.69 116 LEU A N 1
ATOM 870 C CA . LEU A 1 116 ? -18.977 0.868 14.181 1.00 92.69 116 LEU A CA 1
ATOM 871 C C . LEU A 1 116 ? -17.581 1.128 14.746 1.00 92.69 116 LEU A C 1
ATOM 873 O O . LEU A 1 116 ? -16.677 0.339 14.486 1.00 92.69 116 LEU A O 1
ATOM 877 N N . LEU A 1 117 ? -17.405 2.157 15.577 1.00 92.50 117 LEU A N 1
ATOM 878 C CA . LEU A 1 117 ? -16.127 2.399 16.257 1.00 92.50 117 LEU A CA 1
ATOM 879 C C . LEU A 1 117 ? -15.721 1.216 17.154 1.00 92.50 117 LEU A C 1
ATOM 881 O O . LEU A 1 117 ? -14.558 0.817 17.147 1.00 92.50 117 LEU A O 1
ATOM 885 N N . GLN A 1 118 ? -16.675 0.593 17.855 1.00 92.12 118 GLN A N 1
ATOM 886 C CA . GLN A 1 118 ? -16.418 -0.632 18.625 1.00 92.12 118 GLN A CA 1
ATOM 887 C C . GLN A 1 118 ? -16.008 -1.814 17.737 1.00 92.12 118 GLN A C 1
ATOM 889 O O . GLN A 1 118 ? -15.091 -2.555 18.081 1.00 92.12 118 GLN A O 1
ATOM 894 N N . VAL A 1 119 ? -16.646 -1.993 16.580 1.00 92.62 119 VAL A N 1
ATOM 895 C CA . VAL A 1 119 ? -16.245 -3.046 15.632 1.00 92.62 119 VAL A CA 1
ATOM 896 C C . VAL A 1 119 ? -14.827 -2.793 15.115 1.00 92.62 119 VAL A C 1
ATOM 898 O O . VAL A 1 119 ? -14.006 -3.709 15.098 1.00 92.62 119 VAL A O 1
ATOM 901 N N . LEU A 1 120 ? -14.508 -1.548 14.753 1.00 92.00 120 LEU A N 1
ATOM 902 C CA . LEU A 1 120 ? -13.177 -1.157 14.285 1.00 92.00 120 LEU A CA 1
ATOM 903 C C . LEU A 1 120 ? -12.099 -1.395 15.353 1.00 92.00 120 LEU A C 1
ATOM 905 O O . LEU A 1 120 ? -11.011 -1.874 15.023 1.00 92.00 120 LEU A O 1
ATOM 909 N N . SER A 1 121 ? -12.392 -1.123 16.627 1.00 91.06 121 SER A N 1
ATOM 910 C CA . SER A 1 121 ? -11.439 -1.363 17.716 1.00 91.06 121 SER A CA 1
ATOM 911 C C . SER A 1 121 ? -11.144 -2.857 17.906 1.00 91.06 121 SER A C 1
ATOM 913 O O . SER A 1 121 ? -9.981 -3.236 18.072 1.00 91.06 121 SER A O 1
ATOM 915 N N . VAL A 1 122 ? -12.155 -3.725 17.776 1.00 91.56 122 VAL A N 1
ATOM 916 C CA . VAL A 1 122 ? -11.980 -5.189 17.787 1.00 91.56 122 VAL A CA 1
ATOM 917 C C . VAL A 1 122 ? -11.187 -5.658 16.567 1.00 91.56 122 VAL A C 1
ATOM 919 O O . VAL A 1 122 ? -10.270 -6.471 16.696 1.00 91.56 122 VAL A O 1
ATOM 922 N N . CYS A 1 123 ? -11.474 -5.115 15.382 1.00 92.00 123 CYS A N 1
ATOM 923 C CA . CYS A 1 123 ? -10.720 -5.421 14.165 1.00 92.00 123 CYS A CA 1
ATOM 924 C C . CYS A 1 123 ? -9.221 -5.124 14.318 1.00 92.00 123 CYS A C 1
ATOM 926 O O . CYS A 1 123 ? -8.399 -5.846 13.757 1.00 92.00 123 CYS A O 1
ATOM 928 N N . CYS A 1 124 ? -8.854 -4.136 15.135 1.00 87.06 124 CYS A N 1
ATOM 929 C CA . CYS A 1 124 ? -7.462 -3.812 15.440 1.00 87.06 124 CYS A CA 1
ATOM 930 C C . CYS A 1 124 ? -6.684 -4.989 16.068 1.00 87.06 124 CYS A C 1
ATOM 932 O O . CYS A 1 124 ? -5.470 -5.080 15.895 1.00 87.06 124 CYS A O 1
ATOM 934 N N . LEU A 1 125 ? -7.374 -5.907 16.757 1.00 87.75 125 LEU A N 1
ATOM 935 C CA . LEU A 1 125 ? -6.802 -7.150 17.294 1.00 87.75 125 LEU A CA 1
ATOM 936 C C . LEU A 1 125 ? -6.841 -8.296 16.274 1.00 87.75 125 LEU A C 1
ATOM 938 O O . LEU A 1 125 ? -5.921 -9.112 16.213 1.00 87.75 125 LEU A O 1
ATOM 942 N N . VAL A 1 126 ? -7.897 -8.359 15.460 1.00 88.62 126 VAL A N 1
ATOM 943 C CA . VAL A 1 126 ? -8.108 -9.446 14.492 1.00 88.62 126 VAL A CA 1
ATOM 944 C C . VAL A 1 126 ? -7.165 -9.333 13.291 1.00 88.62 126 VAL A C 1
ATOM 946 O O . VAL A 1 126 ? -6.648 -10.351 12.837 1.00 88.62 126 VAL A O 1
ATOM 949 N N . LEU A 1 127 ? -6.897 -8.124 12.783 1.00 85.88 127 LEU A N 1
ATOM 950 C CA . LEU A 1 127 ? -6.041 -7.922 11.604 1.00 85.88 127 LEU A CA 1
ATOM 951 C C . LEU A 1 127 ? -4.630 -8.528 11.765 1.00 85.88 127 LEU A C 1
ATOM 953 O O . LEU A 1 127 ? -4.224 -9.304 10.896 1.00 85.88 127 LEU A O 1
ATOM 957 N N . PRO A 1 128 ? -3.886 -8.253 12.856 1.00 86.19 128 PRO A N 1
ATOM 958 C CA . PRO A 1 128 ? -2.598 -8.901 13.100 1.00 86.19 128 PRO A CA 1
ATOM 959 C C . PRO A 1 128 ? -2.707 -10.425 13.177 1.00 86.19 128 PRO A C 1
ATOM 961 O O . PRO A 1 128 ? -1.855 -11.130 12.639 1.00 86.19 128 PRO A O 1
ATOM 964 N N . LEU A 1 129 ? -3.775 -10.942 13.793 1.00 85.06 129 LEU A N 1
ATOM 965 C CA . LEU A 1 129 ? -3.998 -12.380 13.935 1.00 85.06 129 LEU A CA 1
ATOM 966 C C . LEU A 1 129 ? -4.215 -13.062 12.576 1.00 85.06 129 LEU A C 1
ATOM 968 O O . LEU A 1 129 ? -3.668 -14.138 12.332 1.00 85.06 129 LEU A O 1
ATOM 972 N N . VAL A 1 130 ? -4.947 -12.414 11.666 1.00 85.62 130 VAL A N 1
ATOM 973 C CA . VAL A 1 130 ? -5.084 -12.869 10.274 1.00 85.62 130 VAL A CA 1
ATOM 974 C C . VAL A 1 130 ? -3.720 -12.885 9.584 1.00 85.62 130 VAL A C 1
ATOM 976 O O . VAL A 1 130 ? -3.383 -13.877 8.939 1.00 85.62 130 VAL A O 1
ATOM 979 N N . GLY A 1 131 ? -2.906 -11.840 9.768 1.00 83.19 131 GLY A N 1
ATOM 980 C CA . GLY A 1 131 ? -1.544 -11.779 9.229 1.00 83.19 131 GLY A CA 1
ATOM 981 C C . GLY A 1 131 ? -0.662 -12.936 9.708 1.00 83.19 131 GLY A C 1
ATOM 982 O O . GLY A 1 131 ? -0.005 -13.590 8.896 1.00 83.19 131 GLY A O 1
ATOM 983 N N . VAL A 1 132 ? -0.710 -13.251 11.005 1.00 83.94 132 VAL A N 1
ATOM 984 C CA . VAL A 1 132 ? -0.021 -14.416 11.587 1.00 83.94 132 VAL A CA 1
ATOM 985 C C . VAL A 1 132 ? -0.537 -15.718 10.976 1.00 83.94 132 VAL A C 1
ATOM 987 O O . VAL A 1 132 ? 0.264 -16.566 10.589 1.00 83.94 132 VAL A O 1
ATOM 990 N N . GLY A 1 133 ? -1.855 -15.877 10.837 1.00 83.19 133 GLY A N 1
ATOM 991 C CA . GLY A 1 133 ? -2.452 -17.063 10.220 1.00 83.19 133 GLY A CA 1
ATOM 992 C C . GLY A 1 133 ? -1.986 -17.278 8.778 1.00 83.19 133 GLY A C 1
ATOM 993 O O . GLY A 1 133 ? -1.583 -18.384 8.413 1.00 83.19 133 GLY A O 1
ATOM 994 N N . VAL A 1 134 ? -1.961 -16.215 7.969 1.00 83.12 134 VAL A N 1
ATOM 995 C CA . VAL A 1 134 ? -1.460 -16.262 6.586 1.00 83.12 134 VAL A CA 1
ATOM 996 C C . VAL A 1 134 ? 0.038 -16.588 6.556 1.00 83.12 134 VAL A C 1
ATOM 998 O O . VAL A 1 134 ? 0.452 -17.479 5.807 1.00 83.12 134 VAL A O 1
ATOM 1001 N N . ALA A 1 135 ? 0.849 -15.952 7.405 1.00 82.44 135 ALA A N 1
ATOM 1002 C CA . ALA A 1 135 ? 2.279 -16.247 7.524 1.00 82.44 135 ALA A CA 1
ATOM 1003 C C . ALA A 1 135 ? 2.536 -17.717 7.911 1.00 82.44 135 ALA A C 1
ATOM 1005 O O . ALA A 1 135 ? 3.347 -18.398 7.288 1.00 82.44 135 ALA A O 1
ATOM 1006 N N . LEU A 1 136 ? 1.791 -18.259 8.875 1.00 82.75 136 LEU A N 1
ATOM 1007 C CA . LEU A 1 136 ? 1.902 -19.668 9.261 1.00 82.75 136 LEU A CA 1
ATOM 1008 C C . LEU A 1 136 ? 1.455 -20.617 8.143 1.00 82.75 136 LEU A C 1
ATOM 1010 O O . LEU A 1 136 ? 2.084 -21.652 7.942 1.00 82.75 136 LEU A O 1
ATOM 1014 N N . SER A 1 137 ? 0.406 -20.267 7.391 1.00 78.62 137 SER A N 1
ATOM 1015 C CA . SER A 1 137 ? -0.079 -21.087 6.270 1.00 78.62 137 SER A CA 1
ATOM 1016 C C . SER A 1 137 ? 0.901 -21.144 5.091 1.00 78.62 137 SER A C 1
ATOM 1018 O O . SER A 1 137 ? 0.941 -22.131 4.354 1.00 78.62 137 SER A O 1
ATOM 1020 N N . THR A 1 138 ? 1.703 -20.092 4.911 1.00 79.62 138 THR A N 1
ATOM 1021 C CA . THR A 1 138 ? 2.683 -19.985 3.823 1.00 79.62 138 THR A CA 1
ATOM 1022 C C . THR A 1 138 ? 4.003 -20.672 4.166 1.00 79.62 138 THR A C 1
ATOM 1024 O O . THR A 1 138 ? 4.670 -21.208 3.277 1.00 79.62 138 THR A O 1
ATOM 1027 N N . ILE A 1 139 ? 4.358 -20.741 5.451 1.00 79.19 139 ILE A N 1
ATOM 1028 C CA . ILE A 1 139 ? 5.514 -21.498 5.928 1.00 79.19 139 ILE A CA 1
ATOM 1029 C C . ILE A 1 139 ? 5.206 -23.002 5.828 1.00 79.19 139 ILE A C 1
ATOM 1031 O O . ILE A 1 139 ? 4.561 -23.600 6.685 1.00 79.19 139 ILE A O 1
ATOM 1035 N N . LYS A 1 140 ? 5.732 -23.659 4.788 1.00 63.84 140 LYS A N 1
ATOM 1036 C CA . LYS A 1 140 ? 5.656 -25.122 4.609 1.00 63.84 140 LYS A CA 1
ATOM 1037 C C . LYS A 1 140 ? 6.604 -25.898 5.542 1.00 63.84 140 LYS A C 1
ATOM 1039 O O . LYS A 1 140 ? 7.240 -26.859 5.112 1.00 63.84 140 LYS A O 1
ATOM 1044 N N . LEU A 1 141 ? 6.721 -25.515 6.815 1.00 66.06 141 LEU A N 1
ATOM 1045 C CA . LEU A 1 141 ? 7.367 -26.369 7.817 1.00 66.06 141 LEU A CA 1
ATOM 1046 C C . LEU A 1 141 ? 6.345 -27.380 8.344 1.00 66.06 141 LEU A C 1
ATOM 1048 O O . LEU A 1 141 ? 5.304 -27.007 8.891 1.00 66.06 141 LEU A O 1
ATOM 1052 N N . ARG A 1 142 ? 6.662 -28.676 8.255 1.00 66.31 142 ARG A N 1
ATOM 1053 C CA . ARG A 1 142 ? 5.946 -29.694 9.038 1.00 66.31 142 ARG A CA 1
ATOM 1054 C C . ARG A 1 142 ? 6.097 -29.346 10.522 1.00 66.31 142 ARG A C 1
ATOM 1056 O O . ARG A 1 142 ? 7.213 -29.283 11.019 1.00 66.31 142 ARG A O 1
ATOM 1063 N N . GLY A 1 143 ? 4.981 -29.1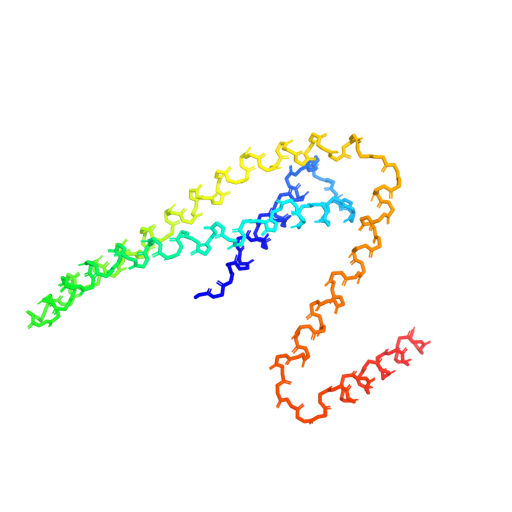11 11.211 1.00 69.06 143 GLY A N 1
ATOM 1064 C CA . GLY A 1 143 ? 4.987 -28.749 12.631 1.00 69.06 143 GLY A CA 1
ATOM 1065 C C . GLY A 1 143 ? 5.180 -27.256 12.935 1.00 69.06 143 GLY A C 1
ATOM 1066 O O . GLY A 1 143 ? 5.487 -26.920 14.073 1.00 69.06 143 GLY A O 1
ATOM 1067 N N . ALA A 1 144 ? 4.966 -26.343 11.979 1.00 74.31 144 ALA A N 1
ATOM 1068 C CA . ALA A 1 144 ? 5.034 -24.899 12.250 1.00 74.31 144 ALA A CA 1
ATOM 1069 C C . ALA A 1 144 ? 4.066 -24.442 13.365 1.00 74.31 144 ALA A C 1
ATOM 1071 O O . ALA A 1 144 ? 4.426 -23.614 14.196 1.00 74.31 144 ALA A O 1
ATOM 1072 N N . VAL A 1 145 ? 2.864 -25.026 13.422 1.00 74.38 145 VAL A N 1
ATOM 1073 C CA . VAL A 1 145 ? 1.849 -24.722 14.447 1.00 74.38 145 VAL A CA 1
ATOM 1074 C C . VAL A 1 145 ? 2.338 -25.051 15.867 1.00 74.38 145 VAL A C 1
ATOM 1076 O O . VAL A 1 145 ? 2.344 -24.142 16.692 1.00 74.38 145 VAL A O 1
ATOM 1079 N N . PRO A 1 146 ? 2.802 -26.279 16.188 1.00 77.19 146 PRO A N 1
ATOM 1080 C CA . PRO A 1 146 ? 3.308 -26.572 17.528 1.00 77.19 146 PRO A CA 1
ATOM 1081 C C . PRO A 1 146 ? 4.552 -25.756 17.908 1.00 77.19 146 PRO A C 1
ATOM 1083 O O . PRO A 1 146 ? 4.677 -25.382 19.071 1.00 77.19 146 PRO A O 1
ATOM 1086 N N . VAL A 1 147 ? 5.435 -25.413 16.959 1.00 80.62 147 VAL A N 1
ATOM 1087 C CA . VAL A 1 147 ? 6.581 -24.520 17.231 1.00 80.62 147 VAL A CA 1
ATOM 1088 C C . VAL A 1 147 ? 6.106 -23.111 17.591 1.00 80.62 147 VAL A C 1
ATOM 1090 O O . VAL A 1 147 ? 6.553 -22.552 18.591 1.00 80.62 147 VAL A O 1
ATOM 1093 N N . PHE A 1 148 ? 5.164 -22.555 16.825 1.00 80.50 148 PHE A N 1
ATOM 1094 C CA . PHE A 1 148 ? 4.571 -21.251 17.117 1.00 80.50 148 PHE A CA 1
ATOM 1095 C C . PHE A 1 148 ? 3.869 -21.241 18.481 1.00 80.50 148 PHE A C 1
ATOM 1097 O O . PHE A 1 148 ? 4.122 -20.351 19.291 1.00 80.50 148 PHE A O 1
ATOM 1104 N N . CYS A 1 149 ? 3.053 -22.259 18.776 1.00 79.75 149 CYS A N 1
ATOM 1105 C CA . CYS A 1 149 ? 2.391 -22.404 20.072 1.00 79.75 149 CYS A CA 1
ATOM 1106 C C . CYS A 1 149 ? 3.393 -22.524 21.229 1.00 79.75 149 CYS A C 1
ATOM 1108 O O . CYS A 1 149 ? 3.181 -21.906 22.268 1.00 79.75 149 CYS A O 1
ATOM 1110 N N . GLY A 1 150 ? 4.487 -23.273 21.058 1.00 85.56 150 GLY A N 1
ATOM 1111 C CA . GLY A 1 150 ? 5.526 -23.421 22.080 1.00 85.56 150 GLY A CA 1
ATOM 1112 C C . GLY A 1 150 ? 6.243 -22.106 22.393 1.00 85.56 150 GLY A C 1
ATOM 1113 O O . GLY A 1 150 ? 6.386 -21.750 23.561 1.00 85.56 150 GLY A O 1
ATOM 1114 N N . VAL A 1 151 ? 6.633 -21.347 21.363 1.00 86.75 151 VAL A N 1
ATOM 1115 C CA . VAL A 1 151 ? 7.249 -20.019 21.541 1.00 86.75 151 VAL A CA 1
ATOM 1116 C C . VAL A 1 151 ? 6.262 -19.040 22.173 1.00 86.75 151 VAL A C 1
ATOM 1118 O O . VAL A 1 151 ? 6.632 -18.328 23.102 1.00 86.75 151 VAL A O 1
ATOM 1121 N N . PHE A 1 152 ? 5.005 -19.030 21.722 1.00 85.06 152 PHE A N 1
ATOM 1122 C CA . PHE A 1 152 ? 3.965 -18.171 22.290 1.00 85.06 152 PHE A CA 1
ATOM 1123 C C . PHE A 1 152 ? 3.713 -18.481 23.771 1.00 85.06 152 PHE A C 1
ATOM 1125 O O . PHE A 1 152 ? 3.635 -17.563 24.581 1.00 85.06 152 PHE A O 1
ATOM 1132 N N . PHE A 1 153 ? 3.645 -19.764 24.137 1.00 85.31 153 PHE A N 1
ATOM 1133 C CA . PHE A 1 153 ? 3.475 -20.200 25.522 1.00 85.31 153 PHE A CA 1
ATOM 1134 C C . PHE A 1 153 ? 4.663 -19.796 26.404 1.00 85.31 153 PHE A C 1
ATOM 1136 O O . PHE A 1 153 ? 4.462 -19.271 27.496 1.00 85.31 153 PHE A O 1
ATOM 1143 N N . LEU A 1 154 ? 5.898 -19.967 25.917 1.00 89.25 154 LEU A N 1
ATOM 1144 C CA . LEU A 1 154 ? 7.097 -19.504 26.624 1.00 89.25 154 LEU A CA 1
ATOM 1145 C C . LEU A 1 154 ? 7.107 -17.984 26.814 1.00 89.25 154 LEU A C 1
ATOM 1147 O O . LEU A 1 154 ? 7.473 -17.513 27.887 1.00 89.25 154 LEU A O 1
ATOM 1151 N N . LEU A 1 155 ? 6.691 -17.220 25.800 1.00 89.12 155 LEU A N 1
ATOM 1152 C CA . LEU A 1 155 ? 6.594 -15.764 25.896 1.00 89.12 155 LEU A CA 1
ATOM 1153 C C . LEU A 1 155 ? 5.516 -15.331 26.896 1.00 89.12 155 LEU A C 1
ATOM 1155 O O . LEU A 1 155 ? 5.738 -14.398 27.659 1.00 89.12 155 LEU A O 1
ATOM 1159 N N . ALA A 1 156 ? 4.363 -16.005 26.891 1.00 85.81 156 ALA A N 1
ATOM 1160 C CA . ALA A 1 156 ? 3.268 -15.734 27.816 1.00 85.81 156 ALA A CA 1
ATOM 1161 C C . ALA A 1 156 ? 3.695 -15.988 29.266 1.00 85.81 156 ALA A C 1
ATOM 1163 O O . ALA A 1 156 ? 3.482 -15.128 30.114 1.00 85.81 156 ALA A O 1
ATOM 1164 N N . LEU A 1 157 ? 4.381 -17.107 29.523 1.00 88.31 157 LEU A N 1
ATOM 1165 C CA . LEU A 1 157 ? 4.982 -17.375 30.830 1.00 88.31 157 LEU A CA 1
ATOM 1166 C C . LEU A 1 157 ? 6.011 -16.300 31.196 1.00 88.31 157 LEU A C 1
ATOM 1168 O O . LEU A 1 157 ? 5.961 -15.755 32.291 1.00 88.31 157 LEU A O 1
ATOM 1172 N N . ALA A 1 158 ? 6.922 -15.951 30.285 1.00 88.31 158 ALA A N 1
ATOM 1173 C CA . ALA A 1 158 ? 7.936 -14.934 30.553 1.00 88.31 158 ALA A CA 1
ATOM 1174 C C . ALA A 1 158 ? 7.328 -13.561 30.888 1.00 88.31 158 ALA A C 1
ATOM 1176 O O . ALA A 1 158 ? 7.869 -12.871 31.740 1.00 88.31 158 ALA A O 1
ATOM 1177 N N . LEU A 1 159 ? 6.217 -13.180 30.250 1.00 87.81 159 LEU A N 1
ATOM 1178 C CA . LEU A 1 159 ? 5.488 -11.940 30.534 1.00 87.81 159 LEU A CA 1
ATOM 1179 C C . LEU A 1 159 ? 4.688 -11.985 31.841 1.00 87.81 159 LEU A C 1
ATOM 1181 O O . LEU A 1 159 ? 4.436 -10.937 32.417 1.00 87.81 159 LEU A O 1
ATOM 1185 N N . GLU A 1 160 ? 4.254 -13.161 32.293 1.00 84.38 160 GLU A N 1
ATOM 1186 C CA . GLU A 1 160 ? 3.546 -13.315 33.571 1.00 84.38 160 GLU A CA 1
ATOM 1187 C C . GLU A 1 160 ? 4.504 -13.249 34.774 1.00 84.38 160 GLU A C 1
ATOM 1189 O O . GLU A 1 160 ? 4.121 -12.800 35.853 1.00 84.38 160 GLU A O 1
ATOM 1194 N N . PHE A 1 161 ? 5.759 -13.669 34.589 1.00 79.19 161 PHE A N 1
ATOM 1195 C CA . PHE A 1 161 ? 6.795 -13.672 35.630 1.00 79.19 161 PHE A CA 1
ATOM 1196 C C . PHE A 1 161 ? 7.680 -12.410 35.665 1.00 79.19 161 PHE A C 1
ATOM 1198 O O . PHE A 1 161 ? 8.617 -12.365 36.467 1.00 79.19 161 PHE A O 1
ATOM 1205 N N . LEU A 1 162 ? 7.416 -11.413 34.815 1.00 66.75 162 LEU A N 1
ATOM 1206 C CA . LEU A 1 162 ? 8.204 -10.181 34.666 1.00 66.75 162 LEU A CA 1
ATOM 1207 C C . LEU A 1 162 ? 7.341 -8.957 34.984 1.00 66.75 162 LEU A C 1
ATOM 1209 O O . LEU A 1 162 ? 7.839 -8.085 35.731 1.00 66.75 162 LEU A O 1
#

Mean predicted aligned error: 7.78 Å

Solvent-accessible surface area (backbone atoms only — not comparable to full-atom values): 8775 Å² total; per-residue (Å²): 130,72,70,27,60,64,50,23,54,52,49,14,53,53,33,24,51,67,43,38,64,90,96,55,79,64,54,65,35,49,41,42,48,25,41,62,71,29,48,66,39,13,58,52,43,35,52,50,51,54,52,52,50,62,56,44,55,60,53,47,58,53,40,50,55,32,55,75,70,68,38,68,68,60,35,50,51,52,54,50,50,54,51,47,52,52,50,52,52,50,52,51,52,52,49,53,50,44,70,54,45,26,58,48,47,52,58,52,60,81,73,54,54,70,71,55,48,54,51,30,49,54,44,59,61,47,54,59,51,50,53,51,50,54,52,56,71,68,47,86,51,91,62,49,65,63,54,51,52,52,54,51,51,53,50,53,52,53,62,73,78,104

Secondary structure (DSSP, 8-state):
----HHHHHHHHHHHHHHTSPTT-PPPHHHHHHHHHHHTTHHHHHHHHHHHHHHHHHHHHHHHHHHHHTT-HHHHHHHHHHHHHHHHHHHHHHHHHHHHHHHHHHHHHTTT--HHHHHHHHHHHHHHHHHHHHHHHHH---TTHHHHHHHHHHHHHHHHH--

Sequence (162 aa):
MPPHDTFVAVLSTAGAILAVPPGTSPPRELIVLAVFLFAPSAWLGQRMEILLRQWNERLVSGALEDAEAGDPAKLSRRHLSALAGYYGASLLCLGALMLCGVPLLRWIYPDLPPALLQVLSVCCLVLPLVGVGVALSTIKLRGAVPVFCGVFFLLALALEFL

pLDDT: mean 87.67, std 7.71, range [56.66, 96.31]

Nearest PDB structures (foldseek):
  7xno-assembly1_H  TM=5.519E-01  e=1.810E-02  Latilactobacillus sakei L45
  7xgg-assembly2_D  TM=3.563E-01  e=5.157E+00  synthetic construct

Radius of gyration: 22.14 Å; Cα contacts (8 Å, |Δi|>4): 102; chains: 1; bounding box: 49×48×67 Å

Foldseek 3Di:
DFFQVVLLVVQLVVLQVLLDPPPDDRDQLLSLVSSVLCVCVSVVVVVLVVVLVVVVVVLVVVLVVCVVVVNVPVNVVSVVVSVVVVVVSSCVSSVVCSVPRNVVSNVVVVVDDPVSSVVSNVVSVVVVVVVVVVVLVPPPDDCSPVVVVVVVVVVVVVVVVD